Protein AF-A0AAW6ET01-F1 (afdb_monomer)

Radius of gyration: 13.7 Å; Cα contacts (8 Å, |Δi|>4): 68; chains: 1; bounding box: 32×17×41 Å

Structure (mmCIF, N/CA/C/O backbone):
data_AF-A0AAW6ET01-F1
#
_entry.id   AF-A0AAW6ET01-F1
#
loop_
_atom_site.group_PDB
_atom_site.id
_atom_site.type_symbol
_atom_site.label_atom_id
_atom_site.label_alt_id
_atom_site.label_comp_id
_atom_site.label_asym_id
_atom_site.label_entity_id
_atom_site.label_seq_id
_atom_site.pdbx_PDB_ins_code
_atom_site.Cartn_x
_atom_site.Cartn_y
_atom_site.Cartn_z
_atom_site.occupancy
_atom_site.B_iso_or_equiv
_atom_site.auth_seq_id
_atom_site.auth_comp_id
_atom_site.auth_asym_id
_atom_site.auth_atom_id
_atom_site.pdbx_PDB_model_num
ATOM 1 N N . MET A 1 1 ? -21.367 0.732 19.502 1.00 48.78 1 MET A N 1
ATOM 2 C CA . MET A 1 1 ? -20.546 0.130 18.425 1.00 48.78 1 MET A CA 1
ATOM 3 C C . MET A 1 1 ? -19.559 1.186 17.955 1.00 48.78 1 MET A C 1
ATOM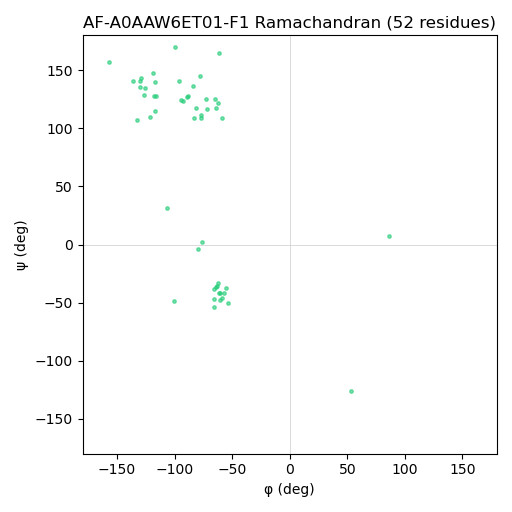 5 O O . MET A 1 1 ? -20.002 2.147 17.344 1.00 48.78 1 MET A O 1
ATOM 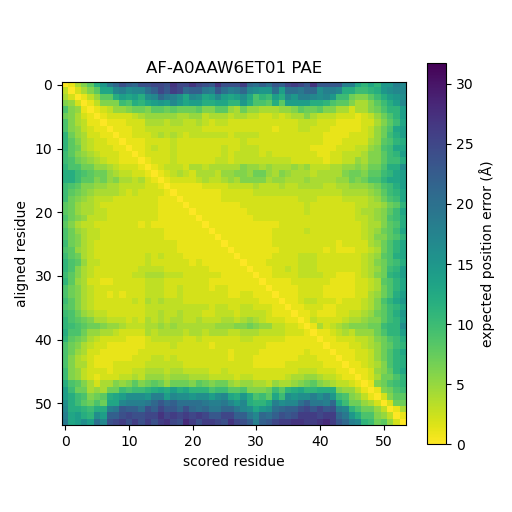9 N N . SER A 1 2 ? -18.266 1.068 18.270 1.00 59.56 2 SER A N 1
ATOM 10 C CA . SER A 1 2 ? -17.259 2.050 17.835 1.00 59.56 2 SER A CA 1
ATOM 11 C C . SER A 1 2 ? -17.176 2.075 16.304 1.00 59.56 2 SER A C 1
ATOM 13 O O . SER A 1 2 ? -16.950 1.036 15.672 1.00 59.56 2 SER A O 1
ATOM 15 N N . LYS A 1 3 ? -17.408 3.241 15.693 1.00 66.00 3 LYS A N 1
ATOM 16 C CA . LYS A 1 3 ? -17.389 3.414 14.235 1.00 66.00 3 LYS A CA 1
ATOM 17 C C . LYS A 1 3 ? -15.940 3.321 13.759 1.00 66.00 3 LYS A C 1
ATOM 19 O O . LYS A 1 3 ? -15.097 4.119 14.148 1.00 66.00 3 LYS A O 1
ATOM 24 N N . LYS A 1 4 ? -15.627 2.309 12.945 1.00 74.06 4 LYS A N 1
ATOM 25 C CA . LYS A 1 4 ? -14.289 2.171 12.355 1.00 74.06 4 LYS A CA 1
ATOM 26 C C . LYS A 1 4 ? -14.170 3.160 11.203 1.00 74.06 4 LYS A C 1
ATOM 28 O O . LYS A 1 4 ? -14.817 2.967 10.175 1.00 74.06 4 LYS A O 1
ATOM 33 N N . THR A 1 5 ? -13.340 4.177 11.375 1.00 84.94 5 THR A N 1
ATOM 34 C CA . THR A 1 5 ? -13.041 5.154 10.327 1.00 84.94 5 THR A CA 1
ATOM 35 C C . THR A 1 5 ? -11.756 4.753 9.614 1.00 84.94 5 THR A C 1
ATOM 37 O O . THR A 1 5 ? -10.812 4.247 10.226 1.00 84.94 5 THR A O 1
ATOM 40 N N . TYR A 1 6 ? -11.736 4.923 8.297 1.00 91.38 6 TYR A N 1
ATOM 41 C CA . TYR A 1 6 ? -10.598 4.576 7.457 1.00 91.38 6 TYR A CA 1
ATOM 42 C C . TYR A 1 6 ? -10.187 5.794 6.642 1.00 91.38 6 TYR A C 1
ATOM 44 O O . TYR A 1 6 ? -11.035 6.461 6.052 1.00 91.38 6 TYR A O 1
ATOM 52 N N . GLU A 1 7 ? -8.886 6.048 6.599 1.00 93.94 7 GLU A N 1
ATOM 53 C CA . GLU A 1 7 ? -8.277 6.934 5.620 1.00 93.94 7 GLU A CA 1
ATOM 54 C C . GLU A 1 7 ? -8.011 6.142 4.344 1.00 93.94 7 GLU A C 1
ATOM 56 O O . GLU A 1 7 ? -7.509 5.016 4.409 1.00 93.94 7 GLU A O 1
ATOM 61 N N . TYR A 1 8 ? -8.315 6.729 3.191 1.00 94.75 8 TYR A N 1
ATOM 62 C CA . TYR A 1 8 ? -7.996 6.148 1.892 1.00 94.75 8 TYR A CA 1
ATOM 63 C C . TYR A 1 8 ? -7.036 7.055 1.143 1.00 94.75 8 TYR A C 1
ATOM 65 O O . TYR A 1 8 ? -7.176 8.277 1.151 1.00 94.75 8 TYR A O 1
ATOM 73 N N . LYS A 1 9 ? -6.073 6.441 0.462 1.00 94.56 9 LYS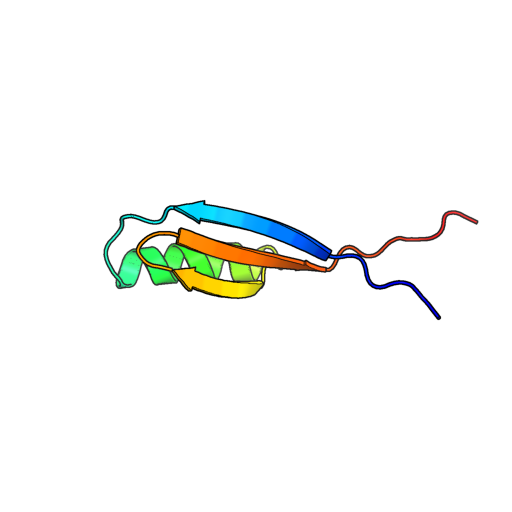 A N 1
ATOM 74 C CA . LYS A 1 9 ? -5.094 7.141 -0.362 1.00 94.56 9 LYS A CA 1
ATOM 75 C C . LYS A 1 9 ? -4.912 6.408 -1.678 1.00 94.56 9 LYS A C 1
ATOM 77 O O . LYS A 1 9 ? -4.881 5.182 -1.710 1.00 94.56 9 LYS A O 1
ATOM 82 N N . CYS A 1 10 ? -4.771 7.163 -2.758 1.00 95.81 10 CYS A N 1
ATOM 83 C CA . CYS A 1 10 ? -4.433 6.636 -4.071 1.00 95.81 10 CYS A CA 1
ATOM 84 C C . CYS A 1 10 ? -3.075 7.202 -4.483 1.00 95.81 10 CYS A C 1
ATOM 86 O O . CYS A 1 10 ? -2.869 8.414 -4.406 1.00 95.81 10 CYS A O 1
ATOM 88 N N . VAL A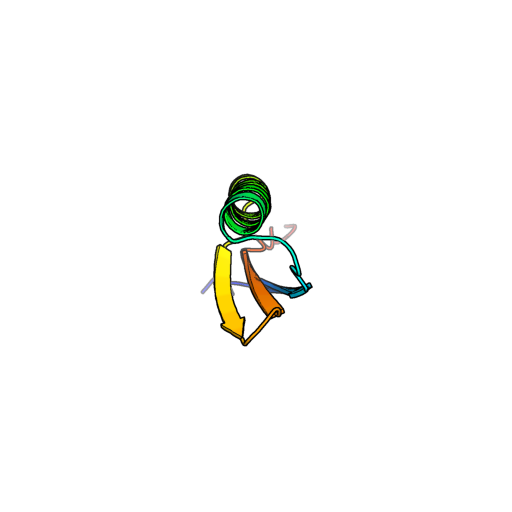 1 11 ? -2.142 6.336 -4.872 1.00 95.31 11 VAL A N 1
ATOM 89 C CA . VAL A 1 11 ? -0.798 6.741 -5.301 1.00 95.31 11 VAL A CA 1
ATOM 90 C C . VAL A 1 11 ? -0.448 6.087 -6.628 1.00 95.31 11 VAL A C 1
ATOM 92 O O . VAL A 1 11 ? -0.758 4.921 -6.856 1.00 95.31 11 VAL A O 1
ATOM 95 N N . VAL A 1 12 ? 0.211 6.835 -7.509 1.00 95.88 12 VAL A N 1
ATOM 96 C CA . VAL A 1 12 ? 0.770 6.281 -8.744 1.00 95.88 12 VAL A CA 1
ATOM 97 C C . VAL A 1 12 ? 2.179 5.794 -8.450 1.00 95.88 12 VAL A C 1
ATOM 99 O O . VAL A 1 12 ? 3.000 6.553 -7.939 1.00 95.88 12 VAL A O 1
ATOM 102 N N . ILE A 1 13 ? 2.466 4.541 -8.791 1.00 93.62 13 ILE A N 1
ATOM 103 C CA . ILE A 1 13 ? 3.817 3.984 -8.744 1.00 93.62 13 ILE A CA 1
ATOM 104 C C . ILE A 1 13 ? 4.150 3.505 -10.155 1.00 93.62 13 ILE A C 1
ATOM 106 O O . ILE A 1 13 ? 3.568 2.540 -10.638 1.00 93.62 13 ILE A O 1
ATOM 110 N N . ASN A 1 14 ? 5.073 4.208 -10.814 1.00 90.31 14 ASN A N 1
ATOM 111 C CA . ASN A 1 14 ? 5.547 3.918 -12.176 1.00 90.31 14 ASN A CA 1
ATOM 112 C C . ASN A 1 14 ? 6.961 3.314 -12.173 1.00 90.31 14 ASN A C 1
ATOM 114 O O . ASN A 1 14 ? 7.759 3.549 -13.076 1.00 90.31 14 ASN A O 1
ATOM 118 N N . GLU A 1 15 ? 7.299 2.568 -11.126 1.00 92.12 15 GLU A N 1
ATOM 119 C CA 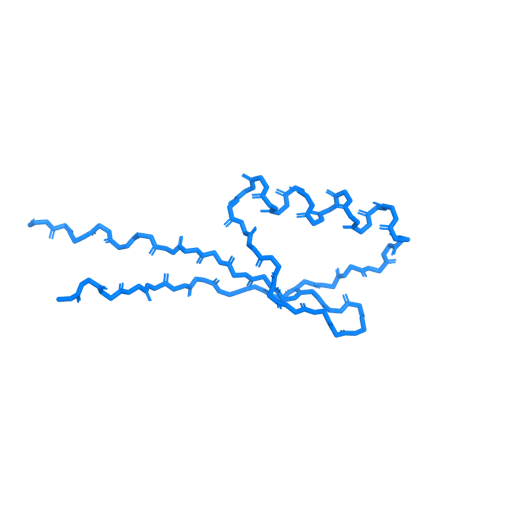. GLU A 1 15 ? 8.602 1.924 -10.992 1.00 92.12 15 GLU A CA 1
ATOM 120 C C . GLU A 1 15 ? 8.519 0.445 -11.388 1.00 92.12 15 GLU A C 1
ATOM 122 O O . GLU A 1 15 ? 7.443 -0.133 -11.536 1.00 92.12 15 GLU A O 1
ATOM 127 N N . ASN A 1 16 ? 9.674 -0.210 -11.519 1.00 92.69 16 ASN A N 1
ATOM 128 C CA . ASN A 1 16 ? 9.704 -1.655 -11.730 1.00 92.69 16 ASN A CA 1
ATOM 129 C C . ASN A 1 16 ? 9.078 -2.423 -10.544 1.00 92.69 16 ASN A C 1
ATOM 131 O O . ASN A 1 16 ? 8.902 -1.887 -9.447 1.00 92.69 16 ASN A O 1
ATOM 135 N N . ALA A 1 17 ? 8.768 -3.705 -10.750 1.00 90.25 17 ALA A N 1
ATOM 136 C CA . ALA A 1 17 ? 8.096 -4.528 -9.741 1.00 90.25 17 ALA A CA 1
ATOM 137 C C . ALA A 1 17 ? 8.839 -4.569 -8.390 1.00 90.25 17 ALA A C 1
ATOM 139 O O . ALA A 1 17 ? 8.205 -4.526 -7.337 1.00 90.25 17 ALA A O 1
ATOM 140 N N . LYS A 1 18 ? 10.181 -4.592 -8.407 1.00 95.81 18 LYS A N 1
ATOM 141 C CA . LYS A 1 18 ? 11.004 -4.634 -7.190 1.00 95.81 18 LYS A CA 1
ATOM 142 C C . LYS A 1 18 ? 10.866 -3.350 -6.372 1.00 95.81 18 LYS A C 1
ATOM 144 O O . LYS A 1 18 ? 10.497 -3.408 -5.203 1.00 95.81 18 LYS A O 1
ATOM 149 N N . LYS A 1 19 ? 11.088 -2.195 -6.998 1.00 95.94 19 LYS A N 1
ATOM 150 C CA . LYS A 1 19 ? 10.938 -0.895 -6.337 1.00 95.94 19 LYS A CA 1
ATOM 151 C C . LYS A 1 19 ? 9.497 -0.629 -5.919 1.00 95.94 19 LYS A C 1
ATOM 153 O O . LYS A 1 19 ? 9.274 -0.061 -4.856 1.00 95.94 19 LYS A O 1
ATOM 158 N N . THR A 1 20 ? 8.522 -1.061 -6.716 1.00 94.81 20 THR A N 1
ATOM 159 C CA . THR A 1 20 ? 7.104 -0.972 -6.350 1.00 94.81 20 THR A CA 1
ATOM 160 C C . THR A 1 20 ? 6.835 -1.733 -5.056 1.00 94.81 20 THR A C 1
ATOM 162 O O . THR A 1 20 ? 6.242 -1.172 -4.137 1.00 94.81 20 THR A O 1
ATOM 165 N N . ALA A 1 21 ? 7.350 -2.958 -4.921 1.00 94.88 21 ALA A N 1
ATOM 166 C CA . ALA A 1 21 ? 7.252 -3.714 -3.675 1.00 94.88 21 ALA A CA 1
ATOM 167 C C . ALA A 1 21 ? 7.962 -3.007 -2.505 1.00 94.88 21 ALA A C 1
ATOM 169 O O . ALA A 1 21 ? 7.404 -2.931 -1.414 1.00 94.88 21 ALA A O 1
ATOM 170 N N . GLU A 1 22 ? 9.149 -2.430 -2.717 1.00 96.94 22 GLU A N 1
ATOM 171 C CA . GLU A 1 22 ? 9.853 -1.649 -1.686 1.00 96.94 22 GLU A CA 1
ATOM 172 C C . GLU A 1 22 ? 9.041 -0.430 -1.218 1.00 96.94 22 GLU A C 1
ATOM 174 O O . GLU A 1 22 ? 8.958 -0.163 -0.018 1.00 96.94 22 GLU A O 1
ATOM 179 N N . ILE A 1 23 ? 8.401 0.290 -2.141 1.00 95.81 23 ILE A N 1
ATOM 180 C CA . ILE A 1 23 ? 7.532 1.435 -1.835 1.00 95.81 23 ILE A CA 1
ATOM 181 C C . ILE A 1 23 ? 6.289 0.977 -1.063 1.00 95.81 23 ILE A C 1
ATOM 183 O O . ILE A 1 23 ? 5.947 1.568 -0.040 1.00 95.81 23 ILE A O 1
ATOM 187 N N . LEU A 1 24 ? 5.628 -0.092 -1.511 1.00 95.69 24 LEU A N 1
ATOM 188 C CA . LEU A 1 24 ? 4.450 -0.645 -0.839 1.00 95.69 24 LEU A CA 1
ATOM 189 C C . LEU A 1 24 ? 4.774 -1.168 0.563 1.00 95.69 24 LEU A C 1
ATOM 191 O O . LEU A 1 24 ? 3.974 -0.985 1.477 1.00 95.69 24 LEU A O 1
ATOM 195 N N . ASN A 1 25 ? 5.957 -1.748 0.761 1.00 96.62 25 ASN A N 1
ATOM 196 C CA . ASN A 1 25 ? 6.417 -2.182 2.078 1.00 96.62 25 ASN A CA 1
ATOM 197 C C . ASN A 1 25 ? 6.633 -1.000 3.029 1.00 96.62 25 ASN A C 1
ATOM 199 O O . ASN A 1 25 ? 6.264 -1.100 4.195 1.00 96.62 25 ASN A O 1
ATOM 203 N N . LYS A 1 26 ? 7.159 0.136 2.545 1.00 97.06 26 LYS A N 1
ATOM 204 C CA . LYS A 1 26 ? 7.252 1.369 3.352 1.00 97.06 26 LYS A CA 1
ATOM 205 C C . LYS A 1 26 ? 5.870 1.844 3.798 1.00 97.06 26 LYS A C 1
ATOM 207 O O . LYS A 1 26 ? 5.659 2.044 4.988 1.00 97.06 26 LYS A O 1
ATOM 212 N N . TYR A 1 27 ? 4.909 1.901 2.872 1.00 95.94 27 TYR A N 1
ATOM 213 C CA . TYR A 1 27 ? 3.513 2.197 3.211 1.00 95.94 27 TYR A CA 1
ATOM 214 C C . TYR A 1 27 ? 2.950 1.207 4.245 1.00 95.94 27 TYR A C 1
ATOM 216 O O . TYR A 1 27 ? 2.291 1.625 5.198 1.00 95.94 27 TYR A O 1
ATOM 224 N N . GLY A 1 28 ? 3.255 -0.084 4.095 1.00 95.50 28 GLY A N 1
ATOM 225 C CA . GLY A 1 28 ? 2.940 -1.136 5.063 1.00 95.50 28 GLY A CA 1
ATOM 226 C C . GLY A 1 28 ? 3.440 -0.827 6.474 1.00 95.50 28 GLY A C 1
ATOM 227 O O . GLY A 1 28 ? 2.662 -0.881 7.429 1.00 95.50 28 GLY A O 1
ATOM 228 N N . SER A 1 29 ? 4.714 -0.451 6.598 1.00 96.38 29 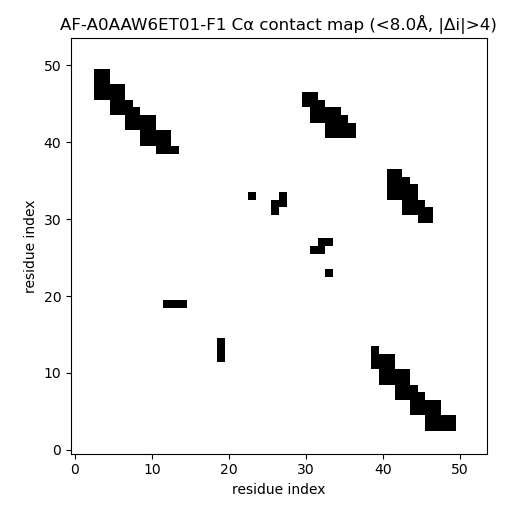SER A N 1
ATOM 229 C CA . SER A 1 29 ? 5.340 -0.057 7.868 1.00 96.38 29 SER A CA 1
ATOM 230 C C . SER A 1 29 ? 4.702 1.189 8.487 1.00 96.38 29 SER A C 1
ATOM 232 O O . SER A 1 29 ? 4.569 1.261 9.705 1.00 96.38 29 SER A O 1
ATOM 234 N N . ASP A 1 30 ? 4.220 2.126 7.668 1.00 94.31 30 ASP A N 1
ATOM 235 C CA . ASP A 1 30 ? 3.477 3.316 8.113 1.00 94.31 30 ASP A CA 1
ATOM 236 C C . ASP A 1 30 ? 2.014 3.014 8.512 1.00 94.31 30 ASP A C 1
ATOM 238 O O . ASP A 1 30 ? 1.239 3.920 8.856 1.00 94.31 30 ASP A O 1
ATOM 242 N N . GLY A 1 31 ? 1.603 1.743 8.461 1.00 94.88 31 GLY A N 1
ATOM 243 C CA . GLY A 1 31 ? 0.267 1.271 8.826 1.00 94.88 31 GLY A CA 1
ATOM 244 C C . GLY A 1 31 ? -0.762 1.338 7.697 1.00 94.88 31 GLY A C 1
ATOM 245 O O . GLY A 1 31 ? -1.947 1.083 7.939 1.00 94.88 31 GLY A O 1
ATOM 246 N N . TRP A 1 32 ? -0.342 1.667 6.475 1.00 96.50 32 TRP A N 1
ATOM 247 C CA . TRP A 1 32 ? -1.197 1.574 5.297 1.00 96.50 32 TRP A CA 1
ATOM 248 C C . TRP A 1 32 ? -1.304 0.130 4.820 1.00 96.50 32 TRP A C 1
ATOM 250 O O . TRP A 1 32 ? -0.360 -0.650 4.857 1.00 96.50 32 TRP A O 1
ATOM 260 N N . LYS A 1 33 ? -2.475 -0.229 4.316 1.00 96.25 33 LYS A N 1
ATOM 2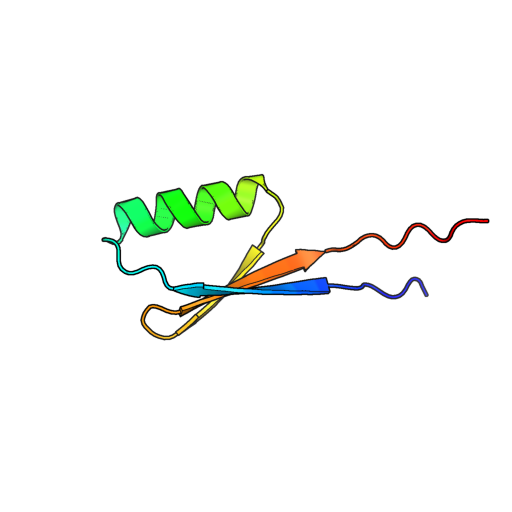61 C CA . LYS A 1 33 ? -2.761 -1.526 3.720 1.00 96.25 33 LYS A CA 1
ATOM 262 C C . LYS A 1 33 ? -3.126 -1.335 2.268 1.00 96.25 33 LYS A C 1
ATOM 264 O O . LYS A 1 33 ? -4.034 -0.563 1.968 1.00 96.25 33 LYS A O 1
ATOM 269 N N . LEU A 1 34 ? -2.454 -2.062 1.384 1.00 96.25 34 LEU A N 1
ATOM 270 C CA . LEU A 1 34 ? -2.841 -2.125 -0.017 1.00 96.25 34 LEU A CA 1
ATOM 271 C C . LEU A 1 34 ? -4.220 -2.786 -0.137 1.00 96.25 34 LEU A C 1
ATOM 273 O O . LEU A 1 34 ? -4.441 -3.876 0.385 1.00 96.25 34 LEU A O 1
ATOM 277 N N . VAL A 1 35 ? -5.142 -2.091 -0.793 1.00 95.88 35 VAL A N 1
ATOM 278 C CA . VAL A 1 35 ? -6.529 -2.515 -1.015 1.00 95.88 35 VAL A CA 1
ATOM 279 C C . VAL A 1 35 ? -6.691 -3.064 -2.421 1.00 95.88 35 VAL A C 1
ATOM 281 O O . VAL A 1 35 ? -7.272 -4.127 -2.608 1.00 95.88 35 VAL A O 1
ATOM 284 N N . SER A 1 36 ? -6.201 -2.323 -3.414 1.00 94.94 36 SER A N 1
ATOM 285 C CA . SER A 1 36 ? -6.333 -2.681 -4.821 1.00 94.94 36 SER A CA 1
ATOM 286 C C . SER A 1 36 ? -5.246 -2.015 -5.653 1.00 94.94 36 SER A C 1
ATOM 288 O O . SER A 1 36 ? -4.693 -0.984 -5.262 1.00 94.94 36 SER A O 1
ATOM 290 N N . VAL A 1 37 ? -4.954 -2.604 -6.806 1.00 94.31 37 VAL A N 1
ATOM 291 C CA . VAL A 1 37 ? -4.037 -2.060 -7.806 1.00 94.31 37 VAL A CA 1
ATOM 292 C C . VAL A 1 37 ? -4.774 -2.020 -9.133 1.00 94.31 37 VAL A C 1
ATOM 294 O O . VAL A 1 37 ? -5.350 -3.023 -9.555 1.00 94.31 37 VAL A O 1
ATOM 297 N N . TRP A 1 38 ? -4.759 -0.866 -9.790 1.00 92.94 38 TRP A N 1
ATOM 298 C CA . TRP A 1 38 ? -5.339 -0.689 -11.111 1.00 92.94 38 TRP A CA 1
ATOM 299 C C . TRP A 1 38 ? -4.358 0.043 -12.020 1.00 92.9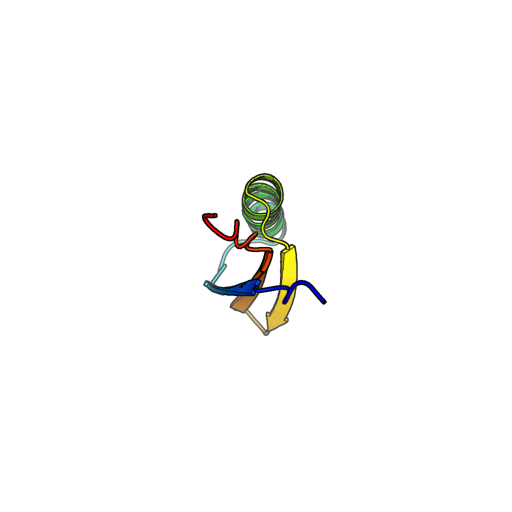4 38 TRP A C 1
ATOM 301 O O . TRP A 1 38 ? -4.117 1.240 -11.867 1.00 92.94 38 TRP A O 1
ATOM 311 N N . ASN A 1 39 ? -3.774 -0.692 -12.969 1.00 89.94 39 ASN A N 1
ATOM 312 C CA . ASN A 1 39 ? -2.645 -0.215 -13.767 1.00 89.94 39 ASN A CA 1
ATOM 313 C C . ASN A 1 39 ? -1.511 0.283 -12.837 1.00 89.94 39 ASN A C 1
ATOM 315 O O . ASN A 1 39 ? -1.120 -0.441 -11.925 1.00 89.94 39 ASN A O 1
ATOM 319 N N . SER A 1 40 ? -1.027 1.515 -12.998 1.00 92.06 40 SER A N 1
ATOM 320 C CA . SER A 1 40 ? -0.031 2.118 -12.100 1.00 92.06 40 SER A CA 1
ATOM 321 C C . SER A 1 40 ? -0.600 2.681 -10.789 1.00 92.06 40 SER A C 1
ATOM 323 O O . SER A 1 40 ? 0.156 3.180 -9.949 1.00 92.06 40 SER A O 1
ATOM 325 N N . TRP A 1 41 ? -1.921 2.654 -10.599 1.00 93.56 41 TRP A N 1
ATOM 326 C CA . TRP A 1 41 ? -2.584 3.213 -9.422 1.00 93.56 41 TRP A CA 1
ATOM 327 C C . TRP A 1 41 ? -2.675 2.182 -8.305 1.00 93.56 41 TRP A C 1
ATOM 329 O O . TRP A 1 41 ? -3.183 1.081 -8.492 1.00 93.56 41 TRP A O 1
ATOM 339 N N . HIS A 1 42 ? -2.220 2.565 -7.121 1.00 95.94 42 HIS A N 1
ATOM 340 C CA . HIS A 1 42 ? -2.208 1.736 -5.927 1.00 95.94 42 HIS A CA 1
ATOM 341 C C . HIS A 1 42 ? -3.099 2.387 -4.872 1.00 95.94 42 HIS A C 1
ATOM 343 O O . HIS A 1 42 ? -2.825 3.488 -4.386 1.00 95.94 42 HIS A O 1
ATOM 349 N N . TYR A 1 43 ? -4.183 1.699 -4.530 1.00 96.75 43 TYR A N 1
ATOM 350 C CA . TYR A 1 43 ? -5.160 2.134 -3.543 1.00 96.75 43 TYR A CA 1
ATOM 351 C C . TYR A 1 43 ? -4.785 1.570 -2.180 1.00 96.75 43 TYR A C 1
ATOM 353 O O . TYR A 1 43 ? -4.665 0.358 -2.004 1.00 96.75 43 TYR A O 1
ATOM 361 N N . LEU A 1 44 ? -4.616 2.455 -1.209 1.00 97.00 44 LEU A N 1
ATOM 362 C CA . LEU A 1 44 ? -4.182 2.165 0.149 1.00 97.00 44 LEU A CA 1
ATOM 363 C C . LEU A 1 44 ? -5.278 2.589 1.132 1.00 97.00 44 LEU A C 1
ATOM 365 O O . LEU A 1 44 ? -5.988 3.570 0.909 1.00 97.00 44 LEU A O 1
ATOM 369 N N . SER A 1 45 ? -5.395 1.866 2.240 1.00 96.19 45 SER A N 1
ATOM 370 C CA . SER A 1 45 ? -6.271 2.212 3.360 1.00 96.19 45 SER A CA 1
ATOM 371 C C . SER A 1 45 ? -5.506 2.176 4.672 1.00 96.19 45 SER A C 1
ATOM 373 O O . SER A 1 45 ? -4.660 1.308 4.877 1.00 96.19 45 SER A O 1
ATOM 375 N N . LYS A 1 46 ? -5.807 3.086 5.588 1.00 95.25 46 LYS A N 1
ATOM 376 C CA . LYS A 1 46 ? -5.253 3.095 6.941 1.00 95.25 46 LYS A CA 1
ATOM 377 C C . LYS A 1 46 ? -6.391 3.226 7.938 1.00 95.25 46 LYS A C 1
ATOM 379 O O . LYS A 1 46 ? -7.319 4.002 7.743 1.00 95.25 46 LYS A O 1
ATOM 384 N N . LYS A 1 47 ? -6.356 2.425 9.002 1.00 92.00 47 LYS A N 1
ATOM 385 C CA . LYS A 1 47 ? -7.340 2.538 10.085 1.00 92.00 47 LYS A CA 1
ATOM 386 C C . LYS A 1 47 ? -7.040 3.794 10.887 1.00 92.00 47 LYS A C 1
ATOM 388 O O . LYS A 1 47 ? -5.932 3.916 11.404 1.00 92.00 47 LYS A O 1
ATOM 393 N N . ILE A 1 48 ? -8.030 4.663 11.030 1.00 88.88 48 ILE A N 1
ATOM 394 C CA . ILE A 1 48 ? -7.974 5.780 11.966 1.00 88.88 48 ILE A CA 1
ATOM 395 C C . ILE A 1 48 ? -8.652 5.304 13.251 1.00 88.88 48 ILE A C 1
ATOM 397 O O . ILE A 1 48 ? -9.790 4.825 13.222 1.00 88.88 48 ILE A O 1
ATOM 401 N N . LYS A 1 49 ? -7.942 5.391 14.378 1.00 76.06 49 LYS A N 1
ATOM 402 C CA . LYS A 1 49 ? -8.590 5.320 15.687 1.00 76.06 49 LYS A CA 1
ATOM 403 C C . LYS A 1 49 ? -9.137 6.713 15.968 1.00 76.06 49 LYS A C 1
ATOM 405 O O . LYS A 1 49 ? -8.367 7.663 15.990 1.00 76.06 49 LYS A O 1
ATOM 410 N N . ILE A 1 50 ? -10.452 6.822 16.104 1.00 66.75 50 ILE A N 1
ATOM 411 C CA . ILE A 1 50 ? -11.051 7.988 16.744 1.00 66.75 50 ILE A CA 1
ATOM 412 C C . ILE A 1 50 ? -10.950 7.673 18.233 1.00 66.75 50 ILE A C 1
ATOM 414 O O . ILE A 1 50 ? -11.563 6.708 18.688 1.00 66.75 50 ILE A O 1
ATOM 418 N N . GLU A 1 51 ? -10.070 8.375 18.938 1.00 63.06 51 GLU A N 1
ATOM 419 C CA . GLU A 1 51 ? -10.164 8.474 20.390 1.00 63.06 51 GLU A CA 1
ATOM 420 C C . GLU A 1 51 ? -11.286 9.483 20.641 1.0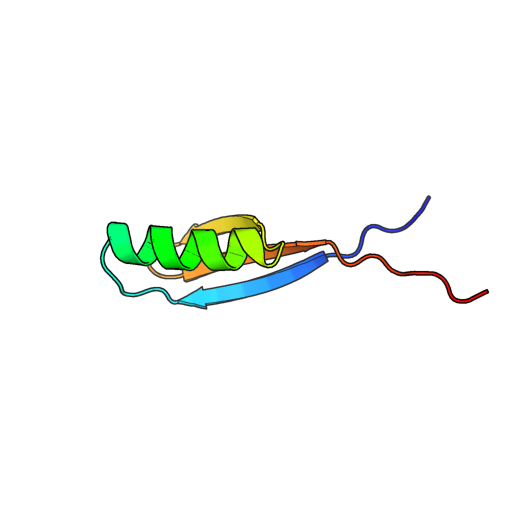0 63.06 51 GLU A C 1
ATOM 422 O O . GLU A 1 51 ? -11.168 10.643 20.255 1.00 63.06 51 GLU A O 1
ATOM 427 N N . ASP A 1 52 ? -12.427 8.999 21.136 1.00 60.19 52 ASP A N 1
ATOM 428 C CA . ASP A 1 52 ? -13.448 9.864 21.719 1.00 60.19 52 ASP A CA 1
ATOM 429 C C . ASP A 1 52 ? -12.762 10.607 22.886 1.00 60.19 52 ASP A C 1
ATOM 431 O O . ASP A 1 52 ? -12.368 9.974 23.864 1.00 60.19 52 ASP A O 1
ATOM 435 N N . GLU A 1 53 ? -12.515 11.913 22.734 1.00 58.72 53 GLU A N 1
ATOM 436 C CA . GLU A 1 53 ? -12.181 12.793 23.861 1.00 58.72 53 GLU A CA 1
ATOM 437 C C . GLU A 1 53 ? -13.402 12.826 24.798 1.00 58.72 53 GLU A C 1
ATOM 439 O O . GLU A 1 53 ? -14.493 13.204 24.362 1.00 58.72 53 GLU A O 1
ATOM 444 N N . ASP A 1 54 ? -13.203 12.351 26.035 1.00 48.72 54 ASP A N 1
ATOM 445 C CA . ASP A 1 54 ? -14.147 12.373 27.171 1.00 48.72 54 ASP A CA 1
ATOM 446 C C . ASP A 1 54 ? -14.643 13.793 27.516 1.00 48.72 54 ASP A C 1
ATOM 448 O O . ASP A 1 54 ? -13.804 14.724 27.593 1.00 48.72 54 ASP A O 1
#

Foldseek 3Di:
DQDWDKDKDKDFDPDPPVVVVVVVVVCVVVQWDFDDDDPRITMIMHTDDDPPDD

Solvent-accessible surface area (backbone atoms only — not comparable to full-atom values): 3379 Å² total; per-residue (Å²): 130,88,79,85,43,69,48,76,49,78,43,80,54,92,59,57,74,68,58,41,51,55,53,52,48,51,40,40,76,74,55,34,38,84,74,50,74,57,90,52,36,40,32,31,37,27,80,47,83,79,78,81,82,128

pLDDT: mean 88.38, std 13.23, range [48.72, 97.06]

Nearest PDB structures (foldseek):
  7rjf-assembly2_B  TM=4.476E-01  e=4.360E-01  synthetic construct
  2f1f-assembly1_A  TM=6.049E-01  e=3.024E+00  Escherichia coli
  1vr6-assembly1_B  TM=5.915E-01  e=2.475E+00  Thermotoga maritima
  3ctr-assembly1_A  TM=4.979E-01  e=5.160E+00  Homo sapiens
  4grs-assembly1_C  TM=4.304E-01  e=3.695E+00  Thermotoga maritima MSB8

Secondary structure (DSSP, 8-state):
----EEEEEEEE--S-HHHHHHHHHHHHHTT-EEEEEETTEEEEEEEEP-----

Sequence (54 aa):
MSKKTYEYKCVVINENAKKTAEILNKYGSDGWKLVSVWNSWHYLSKKIKIEDED

Mean predicted aligned error: 5.6 Å